Protein AF-A0A1G5AB22-F1 (afdb_monomer)

Nearest PDB structures (foldseek):
  1hp1-assembly1_A  TM=2.562E-01  e=2.549E+00  Escherichia coli
  6w3f-assembly2_B  TM=2.637E-01  e=5.420E+00  synthetic construct

Sequence (174 aa):
MGNVVEGPWTRGWRCPTCARPAPLLLPNGAWNRTRLQTKAYVLDDPWVLSEAEREGALGEVEVCLSCGESIPYLVGSLVVPYGQQGVVLGGEGKKDTQIIGGILPSARVNRSGIILFFGDAGDGPYLVSRQALAAFTTGRLTSPDRRGDIAEGMWRLYQDRLRWLNRFGGDQTN

Mean predicted aligned error: 7.97 Å

Solvent-accessible surface area (backbone atoms only — not comparable to full-atom values): 9759 Å² total; per-residue (Å²): 136,81,85,77,77,81,67,78,95,51,86,77,54,47,20,25,42,74,33,47,76,47,55,66,57,45,101,83,73,46,73,35,59,34,76,41,49,51,76,42,33,32,50,95,40,74,60,52,43,56,55,47,50,76,76,38,88,81,58,76,39,73,25,30,45,70,52,53,66,46,40,46,65,52,37,39,36,33,28,45,52,90,95,45,75,36,51,78,36,81,60,82,38,49,59,69,45,25,29,27,38,23,48,46,61,25,93,51,89,81,33,38,7,38,32,33,31,25,31,51,76,86,89,44,68,41,83,72,50,76,43,48,47,84,76,61,60,76,62,20,46,35,46,65,77,50,77,59,21,36,40,69,59,53,47,52,52,35,52,55,39,51,58,47,46,63,53,53,56,57,68,73,76,113

pLDDT: mean 82.53, std 15.39, range [34.38, 97.56]

Structure (mmCIF, N/CA/C/O backbone):
data_AF-A0A1G5AB22-F1
#
_entry.id   AF-A0A1G5AB22-F1
#
loop_
_atom_site.group_PDB
_atom_site.id
_atom_site.type_symbol
_atom_site.label_atom_id
_atom_site.label_alt_id
_atom_site.label_comp_id
_atom_site.label_asym_id
_atom_site.label_entity_id
_atom_site.label_seq_id
_atom_site.pdbx_PDB_ins_code
_atom_site.Cartn_x
_atom_site.Cartn_y
_atom_site.Cartn_z
_atom_site.occupancy
_atom_site.B_iso_or_equiv
_atom_site.auth_seq_id
_atom_site.auth_comp_id
_atom_site.auth_asym_id
_atom_site.auth_atom_id
_atom_site.pdbx_PDB_model_num
ATOM 1 N N . MET A 1 1 ? 44.332 0.824 -28.487 1.00 36.53 1 MET A N 1
ATOM 2 C CA . MET A 1 1 ? 42.884 1.070 -28.653 1.00 36.53 1 MET A CA 1
ATOM 3 C C . MET A 1 1 ? 42.154 -0.077 -27.981 1.00 36.53 1 MET A C 1
ATOM 5 O O . MET A 1 1 ? 42.282 -1.200 -28.443 1.00 36.53 1 MET A O 1
ATOM 9 N N . GLY A 1 2 ? 41.536 0.170 -26.825 1.00 41.97 2 GLY A N 1
ATOM 10 C CA . GLY A 1 2 ? 40.820 -0.867 -26.080 1.00 41.97 2 GLY A CA 1
ATOM 11 C C . GLY A 1 2 ? 39.464 -1.133 -26.721 1.00 41.97 2 GLY A C 1
ATOM 12 O O . GLY A 1 2 ? 38.728 -0.186 -26.988 1.00 41.97 2 GLY A O 1
ATOM 13 N N . ASN A 1 3 ? 39.154 -2.404 -26.976 1.00 44.06 3 ASN A N 1
ATOM 14 C CA . ASN A 1 3 ? 37.833 -2.833 -27.419 1.00 44.06 3 ASN A CA 1
ATOM 15 C C . ASN A 1 3 ? 36.817 -2.493 -26.324 1.00 44.06 3 ASN A C 1
ATOM 17 O O . ASN A 1 3 ? 36.739 -3.177 -25.305 1.00 44.06 3 ASN A O 1
ATOM 21 N N . VAL A 1 4 ? 36.058 -1.417 -26.521 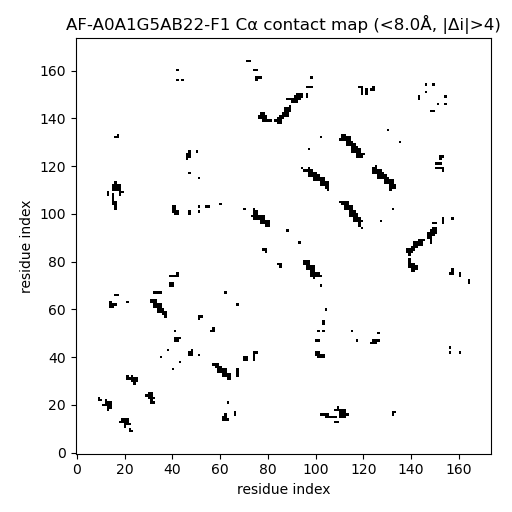1.00 53.09 4 VAL A N 1
ATOM 22 C CA . VAL A 1 4 ? 34.858 -1.158 -25.731 1.00 53.09 4 VAL A CA 1
ATOM 23 C C . VAL A 1 4 ? 33.833 -2.190 -26.179 1.00 53.09 4 VAL A C 1
ATOM 25 O O . VAL A 1 4 ? 33.311 -2.115 -27.287 1.00 53.09 4 VAL A O 1
ATOM 28 N N . VAL A 1 5 ? 33.580 -3.189 -25.338 1.00 52.84 5 VAL A N 1
ATOM 29 C CA . VAL A 1 5 ? 32.419 -4.061 -25.509 1.00 52.84 5 VAL A CA 1
ATOM 30 C C . VAL A 1 5 ? 31.206 -3.204 -25.165 1.00 52.84 5 VAL A C 1
ATOM 32 O O . VAL A 1 5 ? 31.015 -2.847 -24.001 1.00 52.84 5 VAL A O 1
ATOM 35 N N . GLU A 1 6 ? 30.423 -2.808 -26.168 1.00 44.50 6 GLU A N 1
ATOM 36 C CA . GLU A 1 6 ? 29.136 -2.160 -25.922 1.00 44.50 6 GLU A CA 1
ATOM 37 C C . GLU A 1 6 ? 28.263 -3.121 -25.109 1.00 44.50 6 GLU A C 1
ATOM 39 O O . GLU A 1 6 ? 27.836 -4.173 -25.587 1.00 44.50 6 GLU A O 1
ATOM 44 N N . GLY A 1 7 ? 28.049 -2.781 -23.835 1.00 49.56 7 GLY A N 1
ATOM 45 C CA . GLY A 1 7 ? 27.126 -3.506 -22.972 1.00 49.56 7 GLY A CA 1
ATOM 46 C C . GLY A 1 7 ? 25.698 -3.444 -23.529 1.00 49.56 7 GLY A C 1
ATOM 47 O O . GLY A 1 7 ? 25.378 -2.539 -24.304 1.00 49.56 7 GLY A O 1
ATOM 48 N N . PRO A 1 8 ? 24.815 -4.380 -23.135 1.00 48.88 8 PRO A N 1
ATOM 49 C CA . PRO A 1 8 ? 23.450 -4.440 -23.644 1.00 48.88 8 PRO A CA 1
ATOM 50 C C . PRO A 1 8 ? 22.761 -3.077 -23.516 1.00 48.88 8 PRO A C 1
ATOM 52 O O . PRO A 1 8 ? 22.932 -2.376 -22.512 1.00 48.88 8 PRO A O 1
ATOM 55 N N . TRP A 1 9 ? 21.986 -2.707 -24.540 1.00 47.03 9 TRP A N 1
ATOM 56 C CA . TRP A 1 9 ? 21.239 -1.452 -24.647 1.00 47.03 9 TRP A CA 1
ATOM 57 C C . TRP A 1 9 ? 20.185 -1.371 -23.527 1.00 47.03 9 TRP A C 1
ATOM 59 O O . TRP A 1 9 ? 19.012 -1.680 -23.694 1.00 47.03 9 TRP A O 1
ATOM 69 N N . THR A 1 10 ? 20.636 -0.994 -22.333 1.00 52.78 10 THR A N 1
ATOM 70 C CA . THR A 1 10 ? 19.913 -1.032 -21.048 1.00 52.78 10 THR A CA 1
ATOM 71 C C . THR A 1 10 ? 19.300 0.319 -20.671 1.00 52.78 10 THR A C 1
ATOM 73 O O . THR A 1 10 ? 18.711 0.477 -19.598 1.00 52.78 10 THR A O 1
ATOM 76 N N . ARG A 1 11 ? 19.416 1.316 -21.554 1.00 54.81 11 ARG A N 1
ATOM 77 C CA . ARG A 1 11 ? 18.936 2.685 -21.347 1.00 54.81 11 ARG A CA 1
ATOM 78 C C . ARG A 1 11 ? 17.423 2.762 -21.549 1.00 54.81 11 ARG A C 1
ATOM 80 O O . ARG A 1 11 ? 16.966 3.042 -22.648 1.00 54.81 11 ARG A O 1
ATOM 87 N N . GLY A 1 12 ? 16.636 2.574 -20.494 1.00 69.19 12 GLY A N 1
ATOM 88 C CA . GLY A 1 12 ? 15.263 3.096 -20.527 1.00 69.19 12 GLY A CA 1
ATOM 89 C C . GLY A 1 12 ? 14.265 2.494 -19.558 1.00 69.19 12 GLY A C 1
ATOM 90 O O . GLY A 1 12 ? 13.233 3.114 -19.312 1.00 69.19 12 GLY A O 1
ATOM 91 N N . TRP A 1 13 ? 14.542 1.328 -18.977 1.00 79.88 13 TRP A N 1
ATOM 92 C CA . TRP A 1 13 ? 13.572 0.740 -18.063 1.00 79.88 13 TRP A CA 1
ATOM 93 C C . TRP A 1 13 ? 13.576 1.448 -16.709 1.00 79.88 13 TRP A C 1
ATOM 95 O O . TRP A 1 13 ? 14.615 1.617 -16.063 1.00 79.88 13 TRP A O 1
ATOM 105 N N . ARG A 1 14 ? 12.381 1.830 -16.268 1.00 83.56 14 ARG A N 1
ATOM 106 C CA . ARG A 1 14 ? 12.120 2.399 -14.951 1.00 83.56 14 ARG A CA 1
ATOM 107 C C . ARG A 1 14 ? 11.170 1.481 -14.213 1.00 83.56 14 ARG A C 1
ATOM 109 O O . ARG A 1 14 ? 10.219 0.980 -14.803 1.00 83.56 14 ARG A O 1
ATOM 116 N N . CYS A 1 15 ? 11.424 1.298 -12.924 1.00 87.69 15 CYS A N 1
ATOM 117 C CA . CYS A 1 15 ? 10.538 0.521 -12.074 1.00 87.69 15 CYS A CA 1
ATOM 118 C C . CYS A 1 15 ? 9.132 1.147 -12.101 1.00 87.69 15 CYS A C 1
ATOM 120 O O . CYS A 1 15 ? 9.018 2.324 -11.749 1.00 87.69 15 CYS A O 1
ATOM 122 N N . PRO A 1 16 ? 8.072 0.401 -12.462 1.00 88.81 16 PRO A N 1
ATOM 123 C CA . PRO A 1 16 ? 6.711 0.942 -12.525 1.00 88.81 16 PRO A CA 1
ATOM 124 C C . PRO A 1 16 ? 6.189 1.370 -11.143 1.00 88.81 16 PRO A C 1
ATOM 126 O O . PRO A 1 16 ? 5.238 2.137 -11.026 1.00 88.81 16 PRO A O 1
ATOM 129 N N . THR A 1 17 ? 6.837 0.916 -10.068 1.00 90.88 17 THR A N 1
ATOM 130 C CA . THR A 1 17 ? 6.470 1.265 -8.695 1.00 90.88 17 THR A CA 1
ATOM 131 C C . THR A 1 17 ? 7.199 2.510 -8.189 1.00 90.88 17 THR A C 1
ATOM 133 O O . THR A 1 17 ? 6.551 3.446 -7.739 1.00 90.88 17 THR A O 1
ATOM 136 N N . CYS A 1 18 ? 8.532 2.591 -8.271 1.00 90.00 18 CYS A N 1
ATOM 137 C CA . CYS A 1 18 ? 9.274 3.754 -7.746 1.00 90.00 18 CYS A CA 1
ATOM 138 C C . CYS A 1 18 ? 9.756 4.754 -8.808 1.00 90.00 18 CYS A C 1
ATOM 140 O O . CYS A 1 18 ? 10.426 5.720 -8.456 1.00 90.00 18 CYS A O 1
ATOM 142 N N . ALA A 1 19 ? 9.480 4.521 -10.095 1.00 89.00 19 ALA A N 1
ATOM 143 C CA . ALA A 1 19 ? 9.950 5.307 -11.245 1.00 89.00 19 ALA A CA 1
ATOM 144 C C . ALA A 1 19 ? 11.482 5.447 -11.387 1.00 89.00 19 ALA A C 1
ATOM 146 O O . ALA A 1 19 ? 11.964 6.120 -12.308 1.00 89.00 19 ALA A O 1
ATOM 147 N N . ARG A 1 20 ? 12.272 4.805 -10.514 1.00 85.62 20 ARG A N 1
ATOM 148 C CA . ARG A 1 20 ? 13.737 4.824 -10.575 1.00 85.62 20 ARG A CA 1
ATOM 149 C C . ARG A 1 20 ? 14.233 3.970 -11.744 1.00 85.62 20 ARG A C 1
ATOM 151 O O . ARG A 1 20 ? 13.664 2.903 -11.994 1.00 85.62 20 ARG A O 1
ATOM 158 N N . PRO A 1 21 ? 15.279 4.415 -12.459 1.00 80.81 21 PRO A N 1
ATOM 159 C CA . PRO A 1 21 ? 15.933 3.579 -13.453 1.00 80.81 21 PRO A CA 1
ATOM 160 C C . PRO A 1 21 ? 16.573 2.381 -12.745 1.00 80.81 21 PRO A C 1
ATOM 162 O O . PRO A 1 21 ? 17.238 2.560 -11.726 1.00 80.81 21 PRO A O 1
ATOM 165 N N . ALA A 1 22 ? 16.377 1.173 -13.274 1.00 68.75 22 ALA A N 1
ATOM 166 C CA . ALA A 1 22 ? 17.125 0.002 -12.822 1.00 68.75 22 ALA A CA 1
ATOM 167 C C . ALA A 1 22 ? 17.832 -0.630 -14.030 1.00 68.75 22 ALA A C 1
ATOM 169 O O . ALA A 1 22 ? 17.146 -1.055 -14.969 1.00 68.75 22 ALA A O 1
ATOM 170 N N . PRO A 1 23 ? 19.176 -0.680 -14.048 1.00 64.12 23 PRO A N 1
ATOM 171 C CA . PRO A 1 23 ? 19.900 -1.396 -15.095 1.00 64.12 23 PRO A CA 1
ATOM 172 C C . PRO A 1 23 ? 19.563 -2.890 -15.011 1.00 64.12 23 PRO A C 1
ATOM 174 O O . PRO A 1 23 ? 19.346 -3.391 -13.921 1.00 64.12 23 PRO A O 1
ATOM 177 N N . LEU A 1 24 ? 19.488 -3.621 -16.127 1.00 60.56 24 LEU A N 1
ATOM 178 C CA . LEU A 1 24 ? 19.072 -5.041 -16.122 1.00 60.56 24 LEU A CA 1
ATOM 179 C C . LEU A 1 24 ? 20.080 -5.990 -15.460 1.00 60.56 24 LEU A C 1
ATOM 181 O O . LEU A 1 24 ? 19.677 -7.023 -14.938 1.00 60.56 24 LEU A O 1
ATOM 185 N N . LEU A 1 25 ? 21.359 -5.624 -15.459 1.00 58.00 25 LEU A N 1
ATOM 186 C CA . LEU A 1 25 ? 22.458 -6.437 -14.949 1.00 58.00 25 LEU A CA 1
ATOM 187 C C . LEU A 1 25 ? 23.313 -5.576 -14.026 1.00 58.00 25 LEU A C 1
ATOM 189 O O . LEU A 1 25 ? 23.697 -4.461 -14.389 1.00 58.00 25 LEU A O 1
ATOM 193 N N . LEU A 1 26 ? 23.606 -6.082 -12.832 1.00 59.03 26 LEU A N 1
ATOM 194 C CA . LEU A 1 26 ? 24.748 -5.590 -12.071 1.00 59.03 26 LEU A CA 1
ATOM 195 C C . LEU A 1 26 ? 26.044 -6.025 -12.780 1.00 59.03 26 LEU A C 1
ATOM 197 O O . LEU A 1 26 ? 26.040 -7.034 -13.489 1.00 59.03 26 LEU A O 1
ATOM 201 N N . PRO A 1 27 ? 27.174 -5.321 -12.577 1.00 56.12 27 PRO A N 1
ATOM 202 C CA . PRO A 1 27 ? 28.470 -5.726 -13.132 1.00 56.12 27 PRO A CA 1
ATOM 203 C C . PRO A 1 27 ? 28.891 -7.167 -12.787 1.00 56.12 27 PRO A C 1
ATOM 205 O O . PRO A 1 27 ? 29.760 -7.721 -13.448 1.00 56.12 27 PRO A O 1
ATOM 208 N N . ASN A 1 28 ? 28.274 -7.779 -11.770 1.00 56.09 28 ASN A N 1
ATOM 209 C CA . ASN A 1 28 ? 28.504 -9.157 -11.334 1.00 56.09 28 ASN A CA 1
ATOM 210 C C . ASN A 1 28 ? 27.530 -10.192 -11.944 1.00 56.09 28 ASN A C 1
ATOM 212 O O . ASN A 1 28 ? 27.537 -11.342 -11.518 1.00 56.09 28 ASN A O 1
ATOM 216 N N . GLY A 1 29 ? 26.663 -9.805 -12.885 1.00 50.94 29 GLY A N 1
ATOM 217 C CA . GLY A 1 29 ? 25.695 -10.714 -13.510 1.00 50.94 29 GLY A CA 1
ATOM 218 C C . GLY A 1 29 ? 24.432 -11.002 -12.685 1.00 50.94 29 GLY A C 1
ATOM 219 O O . GLY A 1 29 ? 23.612 -11.811 -13.114 1.00 50.94 29 GLY A O 1
ATOM 220 N N . ALA A 1 30 ? 24.234 -10.343 -11.537 1.00 61.81 30 ALA A N 1
ATOM 221 C CA . ALA A 1 30 ? 23.001 -10.459 -10.758 1.00 61.81 30 ALA A CA 1
ATOM 222 C C . ALA A 1 30 ? 21.843 -9.630 -11.360 1.00 61.81 30 ALA A C 1
ATOM 224 O O . ALA A 1 30 ? 22.049 -8.560 -11.947 1.00 61.81 30 ALA A O 1
ATOM 225 N N . TRP A 1 31 ? 20.617 -10.140 -11.200 1.00 68.94 31 TRP A N 1
ATOM 226 C CA . TRP A 1 31 ? 19.376 -9.559 -11.724 1.00 68.94 31 TRP A CA 1
ATOM 227 C C . TRP A 1 31 ? 18.903 -8.396 -10.846 1.00 68.94 31 TRP A C 1
ATOM 229 O O . TRP A 1 31 ? 18.795 -8.545 -9.638 1.00 68.94 31 TRP A O 1
ATOM 239 N N . ASN A 1 32 ? 18.546 -7.255 -11.443 1.00 76.38 32 ASN A N 1
ATOM 240 C CA . ASN A 1 32 ? 18.043 -6.075 -10.709 1.00 76.38 32 ASN A CA 1
ATOM 241 C C . ASN A 1 32 ? 16.515 -5.958 -10.667 1.00 76.38 32 ASN A C 1
ATOM 243 O O . ASN A 1 32 ? 15.972 -4.942 -10.209 1.00 76.38 32 ASN A O 1
ATOM 247 N N . ARG A 1 33 ? 15.816 -6.966 -11.187 1.00 83.88 33 ARG A N 1
ATOM 248 C CA . ARG A 1 33 ? 14.361 -7.017 -11.227 1.00 83.88 33 ARG A CA 1
ATOM 249 C C . ARG A 1 33 ? 13.872 -8.281 -10.566 1.00 83.88 33 ARG A C 1
ATOM 251 O O . ARG A 1 33 ? 14.514 -9.320 -10.646 1.00 83.88 33 ARG A O 1
ATOM 258 N N . THR A 1 34 ? 12.709 -8.174 -9.959 1.00 87.62 34 THR A N 1
ATOM 259 C CA . THR A 1 34 ? 11.989 -9.306 -9.410 1.00 87.62 34 THR A CA 1
ATOM 260 C C . THR A 1 34 ? 10.526 -9.186 -9.774 1.00 87.62 34 THR A C 1
ATOM 262 O O . THR A 1 34 ? 10.006 -8.088 -10.003 1.00 87.62 34 THR A O 1
ATOM 265 N N . ARG A 1 35 ? 9.874 -10.336 -9.876 1.00 89.94 35 ARG A N 1
ATOM 266 C CA . ARG A 1 35 ? 8.468 -10.413 -10.213 1.00 89.94 35 ARG A CA 1
ATOM 267 C C . ARG A 1 35 ? 7.642 -10.359 -8.937 1.00 89.94 35 ARG A C 1
ATOM 269 O O . ARG A 1 35 ? 7.744 -11.239 -8.088 1.00 89.94 35 ARG A O 1
ATOM 276 N N . LEU A 1 36 ? 6.805 -9.336 -8.822 1.00 90.75 36 LEU A N 1
ATOM 277 C CA . LEU A 1 36 ? 5.818 -9.228 -7.759 1.00 90.75 36 LEU A CA 1
ATOM 278 C C . LEU A 1 36 ? 4.488 -9.828 -8.217 1.00 90.75 36 LEU A C 1
ATOM 280 O O . LEU A 1 36 ? 3.911 -9.424 -9.226 1.00 90.75 36 LEU A O 1
ATOM 284 N N . GLN A 1 37 ? 4.004 -10.775 -7.421 1.00 93.69 37 GLN A N 1
ATOM 285 C CA . GLN A 1 37 ? 2.660 -11.341 -7.510 1.00 93.69 37 GLN A CA 1
ATOM 286 C C . GLN A 1 37 ? 1.620 -10.337 -7.000 1.00 93.69 37 GLN A C 1
ATOM 288 O O . GLN A 1 37 ? 1.923 -9.559 -6.097 1.00 93.69 37 GLN A O 1
ATOM 293 N N . THR A 1 38 ? 0.377 -10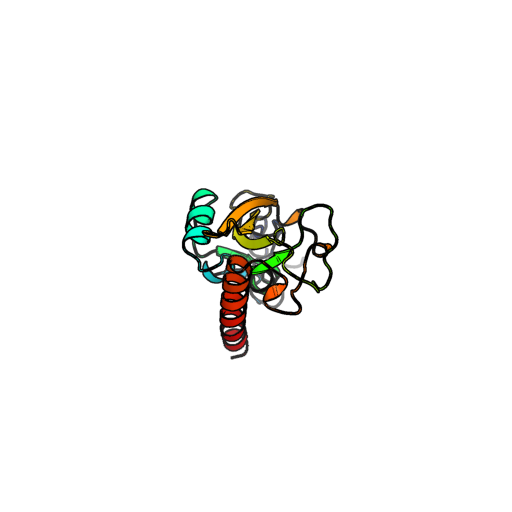.400 -7.482 1.00 94.38 38 THR A N 1
ATOM 294 C CA . THR A 1 38 ? -0.700 -9.476 -7.060 1.00 94.38 38 THR A CA 1
ATOM 295 C C . THR A 1 38 ? -0.897 -9.430 -5.548 1.00 94.38 38 THR A C 1
ATOM 297 O O . THR A 1 38 ? -0.870 -8.353 -4.958 1.00 94.38 38 THR A O 1
ATOM 300 N N . LYS A 1 39 ? -0.924 -10.597 -4.893 1.00 94.81 39 LYS A N 1
ATOM 301 C CA . LYS A 1 39 ? -0.992 -10.732 -3.425 1.00 94.81 39 LYS A CA 1
ATOM 302 C C . LYS A 1 39 ? 0.143 -10.033 -2.662 1.00 94.81 39 LYS A C 1
ATOM 304 O O . LYS A 1 39 ? 0.053 -9.830 -1.456 1.00 94.81 39 LYS A O 1
ATOM 309 N N . ALA A 1 40 ? 1.252 -9.717 -3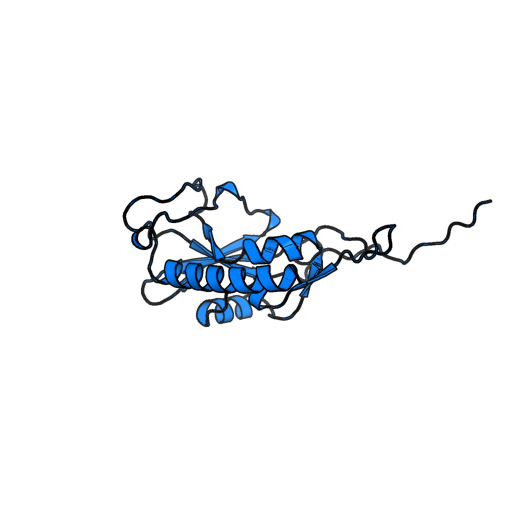.330 1.00 94.88 40 ALA A N 1
ATOM 310 C CA . ALA A 1 40 ? 2.383 -9.037 -2.718 1.00 94.88 40 ALA A CA 1
ATOM 311 C C . ALA A 1 40 ? 2.207 -7.512 -2.714 1.00 94.88 40 ALA A C 1
ATOM 313 O O . ALA A 1 40 ? 2.734 -6.867 -1.813 1.00 94.88 40 ALA A O 1
ATOM 314 N N . TYR A 1 41 ? 1.444 -6.943 -3.654 1.00 95.25 41 TYR A N 1
ATOM 315 C CA . TYR A 1 41 ? 1.243 -5.495 -3.765 1.00 95.25 41 TYR A CA 1
ATOM 316 C C . TYR A 1 41 ? -0.221 -5.033 -3.599 1.00 95.25 41 TYR A C 1
ATOM 318 O O . TYR A 1 41 ? -0.471 -3.831 -3.644 1.00 95.25 41 TYR A O 1
ATOM 326 N N . VAL A 1 42 ? -1.172 -5.940 -3.347 1.00 97.19 42 VAL A N 1
ATOM 327 C CA . VAL A 1 42 ? -2.574 -5.654 -2.971 1.00 97.19 42 VAL A CA 1
ATOM 328 C C . VAL A 1 42 ? -3.019 -6.634 -1.878 1.00 97.19 42 VAL A C 1
ATOM 330 O O . VAL A 1 42 ? -2.578 -7.786 -1.871 1.00 97.19 42 VAL A O 1
ATOM 333 N N . LEU A 1 43 ? -3.854 -6.183 -0.936 1.00 97.06 43 LEU A N 1
ATOM 334 C CA . LEU A 1 43 ? -4.467 -7.045 0.077 1.00 97.06 43 LEU A CA 1
ATOM 335 C C . LEU A 1 43 ? -5.488 -7.998 -0.549 1.00 97.06 43 LEU A C 1
ATOM 337 O O . LEU A 1 43 ? -6.249 -7.622 -1.436 1.00 97.06 43 LEU A O 1
ATOM 341 N N . ASP A 1 44 ? -5.515 -9.223 -0.033 1.00 94.56 44 ASP A N 1
ATOM 342 C CA . ASP A 1 44 ? -6.430 -10.285 -0.452 1.00 94.56 44 ASP A CA 1
ATOM 343 C C . ASP A 1 44 ? -7.790 -10.131 0.249 1.00 94.56 44 ASP A C 1
ATOM 345 O O . ASP A 1 44 ? -8.149 -10.889 1.148 1.00 94.56 44 ASP A O 1
ATOM 349 N N . ASP A 1 45 ? -8.507 -9.063 -0.101 1.00 95.19 45 ASP A N 1
ATOM 350 C CA . ASP A 1 45 ? -9.872 -8.794 0.347 1.00 95.19 45 ASP A CA 1
ATOM 351 C C . ASP A 1 45 ? -10.744 -8.412 -0.860 1.00 95.19 45 ASP A C 1
ATOM 353 O O . ASP A 1 45 ? -10.309 -7.586 -1.667 1.00 95.19 45 ASP A O 1
ATOM 357 N N . PRO A 1 46 ? -11.965 -8.965 -1.007 1.00 94.06 46 PRO A N 1
ATOM 358 C CA . PRO A 1 46 ? -12.789 -8.745 -2.197 1.00 94.06 46 PRO A CA 1
ATOM 359 C C . PRO A 1 46 ? -13.083 -7.272 -2.502 1.00 94.06 46 PRO A C 1
ATOM 361 O O . PRO A 1 46 ? -13.082 -6.873 -3.667 1.00 94.06 46 PRO A O 1
ATOM 364 N N . TRP A 1 47 ? -13.309 -6.451 -1.473 1.00 93.56 47 TRP A N 1
ATOM 365 C CA . TRP A 1 47 ? -13.587 -5.027 -1.652 1.00 93.56 47 TRP A CA 1
ATOM 366 C C . TRP A 1 47 ? -12.332 -4.277 -2.077 1.00 93.56 47 TRP A C 1
ATOM 368 O O . TRP A 1 47 ? -12.372 -3.481 -3.016 1.00 93.56 47 TRP A O 1
ATOM 378 N N . VAL A 1 48 ? -11.203 -4.573 -1.427 1.00 95.94 48 VAL A N 1
ATOM 379 C CA . VAL A 1 48 ? -9.914 -3.971 -1.779 1.00 95.94 48 VAL A CA 1
ATOM 380 C C . VAL A 1 48 ? -9.530 -4.329 -3.210 1.00 95.94 48 VAL A C 1
ATOM 382 O O . VAL A 1 48 ? -9.170 -3.430 -3.964 1.00 95.94 48 VAL A O 1
ATOM 385 N N . LEU A 1 49 ? -9.654 -5.600 -3.603 1.00 95.75 49 LEU A N 1
ATOM 386 C CA . LEU A 1 49 ? -9.367 -6.076 -4.957 1.00 95.75 49 LEU A CA 1
ATOM 387 C C . LEU A 1 49 ? -10.254 -5.389 -5.999 1.00 95.75 49 LEU A C 1
ATOM 389 O O . LEU A 1 49 ? -9.725 -4.848 -6.965 1.00 95.75 49 LEU A O 1
ATOM 393 N N . SER A 1 50 ? -11.570 -5.328 -5.767 1.00 94.56 50 SER A N 1
ATOM 394 C CA . SER A 1 50 ? -12.513 -4.646 -6.664 1.00 94.56 50 SER A CA 1
ATOM 395 C C . SER A 1 50 ? -12.151 -3.172 -6.870 1.00 94.56 50 SER A C 1
ATOM 397 O O . SER A 1 50 ? -12.165 -2.678 -7.996 1.00 94.56 50 SER A O 1
ATOM 399 N N . GLU A 1 51 ? -11.826 -2.438 -5.802 1.00 95.06 51 GLU A N 1
ATOM 400 C CA . GLU A 1 51 ? -11.384 -1.045 -5.942 1.00 95.06 51 GLU A CA 1
ATOM 401 C C . GLU A 1 51 ? -10.032 -0.952 -6.661 1.00 95.06 51 GLU A C 1
ATOM 403 O O . GLU A 1 51 ? -9.849 -0.089 -7.516 1.00 95.06 51 GLU A O 1
ATOM 408 N N . ALA A 1 52 ? -9.094 -1.860 -6.383 1.00 94.12 52 ALA A N 1
ATOM 409 C CA . ALA A 1 52 ? -7.794 -1.873 -7.047 1.00 94.12 52 ALA A CA 1
ATOM 410 C C . ALA A 1 52 ? -7.912 -2.117 -8.564 1.00 94.12 52 ALA A C 1
ATOM 412 O O . ALA A 1 52 ? -7.234 -1.443 -9.337 1.00 94.12 52 ALA A O 1
ATOM 413 N N . GLU A 1 53 ? -8.801 -3.016 -8.994 1.00 94.00 53 GLU A N 1
ATOM 414 C CA . GLU A 1 53 ? -9.077 -3.294 -10.411 1.00 94.00 53 GLU A CA 1
ATOM 415 C C . GLU A 1 53 ? -9.655 -2.084 -11.153 1.00 94.00 53 GLU A C 1
ATOM 417 O O . GLU A 1 53 ? -9.326 -1.854 -12.318 1.00 94.00 53 GLU A O 1
ATOM 422 N N . ARG A 1 54 ? -10.485 -1.271 -10.483 1.00 92.06 54 ARG A N 1
ATOM 423 C CA . ARG A 1 54 ? -11.015 -0.025 -11.065 1.00 92.06 54 ARG A CA 1
ATOM 424 C C . ARG A 1 54 ? -9.926 1.019 -11.291 1.00 92.06 54 ARG A C 1
ATOM 426 O O . ARG A 1 54 ? -10.025 1.819 -12.219 1.00 92.06 54 ARG A O 1
ATOM 433 N N . GLU A 1 55 ? -8.894 1.016 -10.453 1.00 88.88 55 GLU A N 1
ATOM 434 C CA . GLU A 1 55 ? -7.776 1.958 -10.530 1.00 88.88 55 GLU A CA 1
ATOM 435 C C . GLU A 1 55 ? -6.696 1.529 -11.531 1.00 88.88 55 GLU A C 1
ATOM 437 O O . GLU A 1 55 ? -5.988 2.373 -12.091 1.00 88.88 55 GLU A O 1
ATOM 442 N N . GLY A 1 56 ? -6.554 0.228 -11.784 1.00 84.25 56 GLY A N 1
ATOM 443 C CA . GLY A 1 56 ? -5.603 -0.288 -12.756 1.00 84.25 56 GLY A CA 1
ATOM 444 C C . GLY A 1 56 ? -5.656 -1.802 -12.918 1.00 84.25 56 GLY A C 1
ATOM 445 O O . GLY A 1 56 ? -6.152 -2.530 -12.066 1.00 84.25 56 GLY A O 1
ATOM 446 N N . ALA A 1 57 ? -5.090 -2.285 -14.025 1.00 83.81 57 ALA A N 1
ATOM 447 C CA . ALA A 1 57 ? -5.004 -3.715 -14.287 1.00 83.81 57 ALA A CA 1
ATOM 448 C C . ALA A 1 57 ? -4.174 -4.425 -13.205 1.00 83.81 57 ALA A C 1
ATOM 450 O O . ALA A 1 57 ? -3.031 -4.043 -12.931 1.00 83.81 57 ALA A O 1
ATOM 451 N N . LEU A 1 58 ? -4.744 -5.481 -12.627 1.00 88.81 58 LEU A N 1
ATOM 452 C CA . LEU A 1 58 ? -4.043 -6.365 -11.707 1.00 88.81 58 LEU A CA 1
ATOM 453 C C . LEU A 1 58 ? -3.374 -7.499 -12.485 1.00 88.81 58 LEU A C 1
ATOM 455 O O . LEU A 1 58 ? -3.991 -8.149 -13.323 1.00 88.81 58 LEU A O 1
ATOM 459 N N . GLY A 1 59 ? -2.095 -7.731 -12.212 1.00 88.56 59 GLY A N 1
ATOM 460 C CA . GLY A 1 59 ? -1.323 -8.806 -12.813 1.00 88.56 59 GLY A CA 1
ATOM 461 C C . GLY A 1 59 ? 0.108 -8.811 -12.296 1.00 88.56 59 GLY A C 1
ATOM 462 O O . GLY A 1 59 ? 0.578 -7.837 -11.707 1.00 88.56 59 GLY A O 1
ATOM 463 N N . GLU A 1 60 ? 0.814 -9.917 -12.512 1.00 91.06 60 GLU A N 1
ATOM 464 C CA . GLU A 1 60 ? 2.230 -10.002 -12.165 1.00 91.06 60 GLU A CA 1
ATOM 465 C C . GLU A 1 60 ? 3.019 -8.861 -12.817 1.00 91.06 60 GLU A C 1
ATOM 467 O O . GLU A 1 60 ? 2.858 -8.560 -14.002 1.00 91.06 60 GLU A O 1
ATOM 472 N N . VAL A 1 61 ? 3.899 -8.233 -12.042 1.00 89.38 61 VAL A N 1
ATOM 473 C CA . VAL A 1 61 ? 4.668 -7.074 -12.497 1.00 89.38 61 VAL A CA 1
ATOM 474 C C . VAL A 1 61 ? 6.141 -7.237 -12.165 1.00 89.38 61 VAL A C 1
ATOM 476 O O . VAL A 1 61 ? 6.515 -7.636 -11.063 1.00 89.38 61 VAL A O 1
ATOM 479 N N . GLU A 1 62 ? 7.003 -6.904 -13.120 1.00 89.25 62 GLU A N 1
ATOM 480 C CA . GLU A 1 62 ? 8.431 -6.781 -12.850 1.00 89.25 62 GLU A CA 1
ATOM 481 C C . GLU A 1 62 ? 8.724 -5.433 -12.191 1.00 89.25 62 GLU A C 1
ATOM 483 O O . GLU A 1 62 ? 8.386 -4.370 -12.716 1.00 89.25 62 GLU A O 1
ATOM 488 N N . VAL A 1 63 ? 9.389 -5.467 -11.041 1.00 89.31 63 VAL A N 1
ATOM 489 C CA . VAL A 1 63 ? 9.809 -4.282 -10.285 1.00 89.31 63 VAL A CA 1
ATOM 490 C C . VAL A 1 63 ? 11.294 -4.356 -9.961 1.00 89.31 63 VAL A C 1
ATOM 492 O O . VAL A 1 63 ? 11.908 -5.410 -10.093 1.00 89.31 63 VAL A O 1
ATOM 495 N N . CYS A 1 64 ? 11.904 -3.245 -9.541 1.00 88.12 64 CYS A N 1
ATOM 496 C CA . CYS A 1 64 ? 13.286 -3.290 -9.061 1.00 88.12 64 CYS A CA 1
ATOM 497 C C . CYS A 1 64 ? 13.384 -4.080 -7.748 1.00 88.12 64 CYS A C 1
ATOM 499 O O . CYS A 1 64 ? 12.415 -4.106 -6.987 1.00 88.12 64 CYS A O 1
ATOM 501 N N . LEU A 1 65 ? 14.558 -4.649 -7.452 1.00 86.56 65 LEU A N 1
ATOM 502 C CA . LEU A 1 65 ? 14.805 -5.413 -6.216 1.00 86.56 65 LEU A CA 1
ATOM 503 C C . LEU A 1 65 ? 14.312 -4.691 -4.956 1.00 86.56 65 LEU A C 1
ATOM 505 O O . LEU A 1 65 ? 13.524 -5.246 -4.205 1.00 86.56 65 LEU A O 1
ATOM 509 N N . SER A 1 66 ? 14.660 -3.410 -4.795 1.00 87.94 66 SER A N 1
ATOM 510 C CA . SER A 1 66 ? 14.219 -2.607 -3.644 1.00 87.94 66 SER A CA 1
ATOM 511 C C . SER A 1 66 ? 12.691 -2.544 -3.508 1.00 87.94 66 SER A C 1
ATOM 513 O O . SER A 1 66 ? 12.169 -2.624 -2.400 1.00 87.94 66 SER A O 1
ATOM 515 N N . CYS A 1 67 ? 11.948 -2.426 -4.613 1.00 91.06 67 CYS A N 1
ATOM 516 C CA . CYS A 1 67 ? 10.487 -2.484 -4.557 1.00 91.06 67 CYS A CA 1
ATOM 517 C C . CYS A 1 67 ? 9.987 -3.903 -4.279 1.00 91.06 67 CYS A C 1
ATOM 519 O O . CYS A 1 67 ? 9.027 -4.058 -3.534 1.00 91.06 67 CYS A O 1
ATOM 521 N N . GLY A 1 68 ? 10.630 -4.923 -4.842 1.00 91.19 68 GLY A N 1
ATOM 522 C CA . GLY A 1 68 ? 10.296 -6.316 -4.568 1.00 91.19 68 GLY A CA 1
ATOM 523 C C . GLY A 1 68 ? 10.443 -6.701 -3.101 1.00 91.19 68 GLY A C 1
ATOM 524 O O . GLY A 1 68 ? 9.599 -7.418 -2.579 1.00 91.19 68 GLY A O 1
ATOM 525 N N . GLU A 1 69 ? 11.463 -6.170 -2.432 1.00 89.75 69 GLU A N 1
ATOM 526 C CA . GLU A 1 69 ? 11.704 -6.391 -1.007 1.00 89.75 69 GLU A CA 1
ATOM 527 C C . GLU A 1 69 ? 10.788 -5.540 -0.129 1.00 89.75 69 GLU A C 1
ATOM 529 O O . GLU A 1 69 ? 10.287 -6.031 0.869 1.00 89.75 69 GLU A O 1
ATOM 534 N N . SER A 1 70 ? 10.544 -4.270 -0.473 1.00 92.06 70 SER A N 1
ATOM 535 C CA . SER A 1 70 ? 9.858 -3.3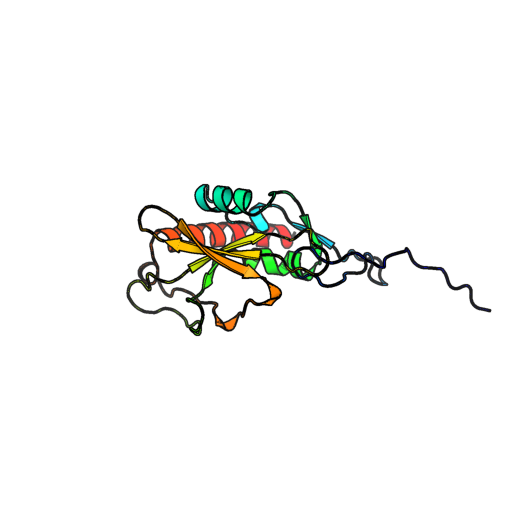34 0.438 1.00 92.06 70 SER A CA 1
ATOM 536 C C . SER A 1 70 ? 8.334 -3.307 0.295 1.00 92.06 70 SER A C 1
ATOM 538 O O . SER A 1 70 ? 7.625 -3.136 1.286 1.00 92.06 70 SER A O 1
ATOM 540 N N . ILE A 1 71 ? 7.799 -3.448 -0.923 1.00 94.69 71 ILE A N 1
ATOM 541 C CA . ILE A 1 71 ? 6.352 -3.328 -1.180 1.00 94.69 71 ILE A CA 1
ATOM 542 C C . ILE A 1 71 ? 5.523 -4.368 -0.416 1.00 94.69 71 ILE A C 1
ATOM 544 O O . ILE A 1 71 ? 4.503 -3.969 0.152 1.00 94.69 71 ILE A O 1
ATOM 548 N N . PRO A 1 72 ? 5.946 -5.645 -0.313 1.00 95.19 72 PRO A N 1
ATOM 549 C CA . PRO A 1 72 ? 5.219 -6.627 0.480 1.00 95.19 72 PRO A CA 1
ATOM 550 C C . PRO A 1 72 ? 5.000 -6.192 1.933 1.00 95.19 72 PRO A C 1
ATOM 552 O O . PRO A 1 72 ? 3.905 -6.367 2.459 1.00 95.19 72 PRO A O 1
ATOM 555 N N . TYR A 1 73 ? 5.985 -5.564 2.568 1.00 93.25 73 TYR A N 1
ATOM 556 C CA . TYR A 1 73 ? 5.863 -5.130 3.963 1.00 93.25 73 TYR A CA 1
ATOM 557 C C . TYR A 1 73 ? 5.117 -3.801 4.112 1.00 93.25 73 TYR A C 1
ATOM 559 O O . TYR A 1 73 ? 4.485 -3.561 5.139 1.00 93.25 73 TYR A O 1
ATOM 567 N N . LEU A 1 74 ? 5.151 -2.938 3.092 1.00 95.00 74 LEU A N 1
ATOM 568 C CA . LEU A 1 74 ? 4.411 -1.678 3.123 1.00 95.00 74 LEU A CA 1
ATOM 569 C C . LEU A 1 74 ? 2.898 -1.899 2.950 1.00 95.00 74 LEU A C 1
ATOM 571 O O . LEU A 1 74 ? 2.096 -1.222 3.591 1.00 95.00 74 LEU A O 1
ATOM 575 N N . VAL A 1 75 ? 2.493 -2.865 2.122 1.00 96.75 75 VAL A N 1
ATOM 576 C CA . VAL A 1 75 ? 1.081 -3.251 1.981 1.00 96.75 75 VAL A CA 1
ATOM 577 C C . VAL A 1 75 ? 0.566 -3.889 3.266 1.00 96.75 75 VAL A C 1
ATOM 579 O O . VAL A 1 75 ? 1.179 -4.802 3.813 1.00 96.75 75 VAL A O 1
ATOM 582 N N . GLY A 1 76 ? -0.585 -3.396 3.722 1.00 96.00 76 GLY A N 1
ATOM 583 C CA . GLY A 1 76 ? -1.210 -3.700 5.006 1.00 96.00 76 GLY A CA 1
ATOM 584 C C . GLY A 1 76 ? -0.635 -2.934 6.193 1.00 96.00 76 GLY A C 1
ATOM 585 O O . GLY A 1 76 ? -1.110 -3.126 7.307 1.00 96.00 76 GLY A O 1
ATOM 586 N N . SER A 1 77 ? 0.338 -2.043 5.984 1.00 96.00 77 SER A N 1
ATOM 587 C CA . SER A 1 77 ? 0.742 -1.112 7.036 1.00 96.00 77 SER A CA 1
ATOM 588 C C . SER A 1 77 ? -0.391 -0.144 7.364 1.00 96.00 77 SER A C 1
ATOM 590 O O . SER A 1 77 ? -1.104 0.332 6.473 1.00 96.00 77 SER A O 1
ATOM 592 N N . LEU A 1 78 ? -0.529 0.170 8.649 1.00 94.94 78 LEU A N 1
ATOM 593 C CA . LEU A 1 78 ? -1.508 1.129 9.139 1.00 94.94 78 LEU A CA 1
ATOM 594 C C . LEU A 1 78 ? -0.924 2.539 9.083 1.00 94.94 78 LEU A C 1
ATOM 596 O O . LEU A 1 78 ? 0.267 2.750 9.327 1.00 94.94 78 LEU A O 1
ATOM 600 N N . VAL A 1 79 ? -1.766 3.515 8.759 1.00 93.62 79 VAL A N 1
ATOM 601 C CA . VAL A 1 79 ? -1.384 4.925 8.681 1.00 93.62 79 VAL A CA 1
ATOM 602 C C . VAL A 1 79 ? -2.417 5.820 9.347 1.00 93.62 79 VAL A C 1
ATOM 604 O O . VAL A 1 79 ? -3.618 5.551 9.332 1.00 93.62 79 VAL A O 1
ATOM 607 N N . VAL A 1 80 ? -1.942 6.932 9.895 1.00 90.31 80 VAL A N 1
ATOM 608 C CA . VAL A 1 80 ? -2.813 8.031 10.320 1.00 90.31 80 VAL A CA 1
ATOM 609 C C . VAL A 1 80 ? -3.202 8.919 9.123 1.00 90.31 80 VAL A C 1
ATOM 611 O O . VAL A 1 80 ? -2.510 8.915 8.087 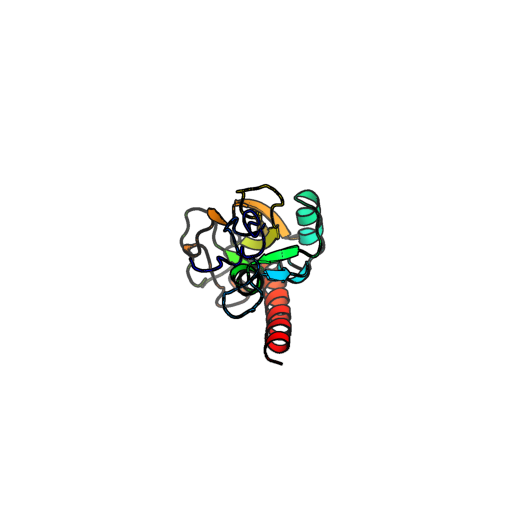1.00 90.31 80 VAL A O 1
ATOM 614 N N . PRO A 1 81 ? -4.293 9.702 9.231 1.00 84.69 81 PRO A N 1
ATOM 615 C CA . PRO A 1 81 ? -4.678 10.678 8.216 1.00 84.69 81 PRO A CA 1
ATOM 616 C C . PRO A 1 81 ? -3.551 11.648 7.842 1.00 84.69 81 PRO A C 1
ATOM 618 O O . PRO A 1 81 ? -2.572 11.836 8.569 1.00 84.69 81 PRO A O 1
ATOM 621 N N . TYR A 1 82 ? -3.681 12.275 6.675 1.00 80.88 82 TYR A N 1
ATOM 622 C CA . TYR A 1 82 ? -2.710 13.263 6.214 1.00 80.88 82 TYR A CA 1
ATOM 623 C C . TYR A 1 82 ? -2.567 14.420 7.220 1.00 80.88 82 TYR A C 1
ATOM 625 O O . TYR A 1 82 ? -3.551 14.867 7.804 1.00 80.88 82 TYR A O 1
ATOM 633 N N . GLY A 1 83 ? -1.337 14.899 7.422 1.00 80.81 83 GLY A N 1
ATOM 634 C CA . GLY A 1 83 ? -1.026 15.963 8.385 1.00 80.81 83 GLY A CA 1
ATOM 635 C C . GLY A 1 83 ? -0.833 15.495 9.833 1.00 80.81 83 GLY A C 1
ATOM 636 O O . GLY A 1 83 ? -0.455 16.307 10.671 1.00 80.81 83 GLY A O 1
ATOM 637 N N . GLN A 1 84 ? -1.036 14.208 10.134 1.00 82.62 84 GLN A N 1
ATOM 638 C CA . GLN A 1 84 ? -0.749 13.630 11.449 1.00 82.62 84 GLN A CA 1
ATOM 639 C C . GLN A 1 84 ? 0.571 12.849 11.439 1.00 82.62 84 GLN A C 1
ATOM 641 O O . GLN A 1 84 ? 0.943 12.244 10.430 1.00 82.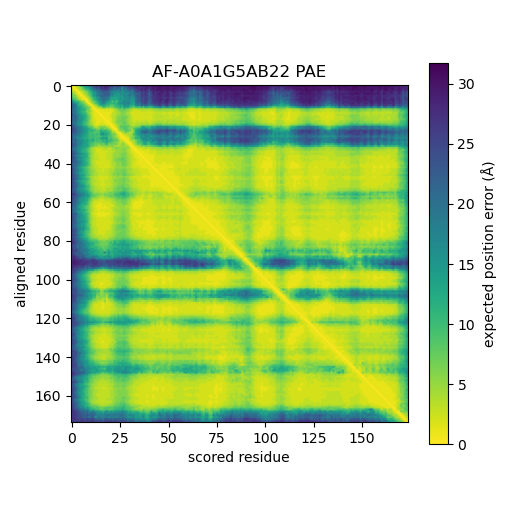62 84 GLN A O 1
ATOM 646 N N . GLN A 1 85 ? 1.265 12.840 12.579 1.00 82.56 85 GLN A N 1
ATOM 647 C CA . GLN A 1 85 ? 2.430 11.988 12.801 1.00 82.56 85 GLN A CA 1
ATOM 648 C C . GLN A 1 85 ? 1.984 10.662 13.418 1.00 82.56 85 GLN A C 1
ATOM 650 O O . GLN A 1 85 ? 1.230 10.631 14.392 1.00 82.56 85 GLN A O 1
ATOM 655 N N . GLY A 1 86 ? 2.443 9.568 12.823 1.00 76.88 86 GLY A N 1
ATOM 656 C CA . GLY A 1 86 ? 2.222 8.228 13.324 1.00 76.88 86 GLY A CA 1
ATOM 657 C C . GLY A 1 86 ? 2.935 8.026 14.657 1.00 76.88 86 GLY A C 1
ATOM 658 O O . GLY A 1 86 ? 4.108 8.357 14.822 1.00 76.88 86 GLY A O 1
ATOM 659 N N . VAL A 1 87 ? 2.190 7.494 15.614 1.00 80.12 87 VAL A N 1
ATOM 660 C CA . VAL A 1 87 ? 2.667 7.049 16.924 1.00 80.12 87 VAL A CA 1
ATOM 661 C C . VAL A 1 87 ? 2.099 5.661 17.171 1.00 80.12 87 VAL A C 1
ATOM 663 O O . VAL A 1 87 ? 1.173 5.248 16.470 1.00 80.12 87 VAL A O 1
ATOM 666 N N . VAL A 1 88 ? 2.627 4.942 18.151 1.00 76.94 88 VAL A N 1
ATOM 667 C CA . VAL A 1 88 ? 1.968 3.729 18.634 1.00 76.94 88 VAL A CA 1
ATOM 668 C C . VAL A 1 88 ? 0.606 4.130 19.217 1.00 76.94 88 VAL A C 1
ATOM 670 O O . VAL A 1 88 ? 0.518 5.088 19.991 1.00 76.94 88 VAL A O 1
ATOM 673 N N . LEU A 1 89 ? -0.468 3.490 18.759 1.00 75.56 89 LEU A N 1
ATOM 674 C CA . LEU A 1 89 ? -1.827 3.829 19.171 1.00 75.56 89 LEU A CA 1
ATOM 675 C C . LEU A 1 89 ? -2.135 3.132 20.492 1.00 75.56 89 LEU A C 1
ATOM 677 O O . LEU A 1 89 ? -2.175 1.909 20.528 1.00 75.56 89 LEU A O 1
ATOM 681 N N . GLY A 1 90 ? -2.416 3.920 21.531 1.00 58.09 90 GLY A N 1
ATOM 682 C CA . GLY A 1 90 ? -2.976 3.437 22.789 1.00 58.09 90 GLY A CA 1
ATOM 683 C C . GLY A 1 90 ? -4.315 4.115 23.087 1.00 58.09 90 GLY A C 1
ATOM 684 O O . GLY A 1 90 ? -4.414 5.341 23.025 1.00 58.09 90 GLY A O 1
ATOM 685 N N . GLY A 1 91 ? -5.343 3.327 23.418 1.00 57.72 91 GLY A N 1
ATOM 686 C CA . GLY A 1 91 ? -6.685 3.839 23.753 1.00 57.72 91 GLY A CA 1
ATOM 687 C C . GLY A 1 91 ? -7.745 3.386 22.749 1.00 57.72 91 GLY A C 1
ATOM 688 O O . GLY A 1 91 ? -7.405 2.935 21.666 1.00 57.72 91 GLY A O 1
ATOM 689 N N . GLU A 1 92 ? -9.031 3.472 23.099 1.00 54.66 92 GLU A N 1
ATOM 690 C CA . GLU A 1 92 ? -10.102 2.955 22.234 1.00 54.66 92 GLU A CA 1
ATOM 691 C C . GLU A 1 92 ? -10.165 3.665 20.868 1.00 54.66 92 GLU A C 1
ATOM 693 O O . GLU A 1 92 ? -10.390 4.870 20.777 1.00 54.66 92 GLU A O 1
ATOM 698 N N . GLY A 1 93 ? -9.999 2.863 19.815 1.00 55.72 93 GLY A N 1
ATOM 699 C CA . GLY A 1 93 ? -10.498 3.034 18.458 1.00 55.72 93 GLY A CA 1
ATOM 700 C C . GLY A 1 93 ? -10.272 4.396 17.824 1.00 55.72 93 GLY A C 1
ATOM 701 O O . GLY A 1 93 ? -11.242 5.133 17.631 1.00 55.72 93 GLY A O 1
ATOM 702 N N . LYS A 1 94 ? -9.048 4.703 17.369 1.00 65.62 94 LYS A N 1
ATOM 703 C CA . LYS A 1 94 ? -8.888 5.757 16.356 1.00 65.62 94 LYS A CA 1
ATOM 704 C C . LYS A 1 94 ? -9.579 5.298 15.069 1.00 65.62 94 LYS A C 1
ATOM 706 O O . LYS A 1 94 ? -8.985 4.636 14.223 1.00 65.62 94 LYS A O 1
ATOM 711 N N . LYS A 1 95 ? -10.858 5.658 14.936 1.00 67.38 95 LYS A N 1
ATOM 712 C CA . LYS A 1 95 ? -11.721 5.313 13.793 1.00 67.38 95 LYS A CA 1
ATOM 713 C C . LYS A 1 95 ? -11.145 5.773 12.454 1.00 67.38 95 LYS A C 1
ATOM 715 O O . LYS A 1 95 ? -11.412 5.153 11.434 1.00 67.38 95 LYS A O 1
ATOM 720 N N . ASP A 1 96 ? -10.309 6.807 12.478 1.00 82.31 96 ASP A N 1
ATOM 721 C CA . ASP A 1 96 ? -9.729 7.399 11.274 1.00 82.31 96 ASP A CA 1
ATOM 722 C C . ASP A 1 96 ? -8.423 6.720 10.828 1.00 82.31 96 ASP A C 1
ATOM 724 O O . ASP A 1 96 ? -7.785 7.180 9.876 1.00 82.31 96 ASP A O 1
ATOM 728 N N . THR A 1 97 ? -7.978 5.657 11.510 1.00 89.31 97 THR A N 1
ATOM 729 C CA . THR A 1 97 ? -6.824 4.874 11.060 1.00 89.31 97 THR A CA 1
ATOM 730 C C . THR A 1 97 ? -7.137 4.208 9.727 1.00 89.31 97 THR A C 1
ATOM 732 O O . THR A 1 97 ? -8.166 3.560 9.553 1.00 89.31 97 THR A O 1
ATOM 735 N N . GLN A 1 98 ? -6.211 4.359 8.787 1.00 94.00 98 GLN A N 1
ATOM 736 C CA . GLN A 1 98 ? -6.305 3.797 7.449 1.00 94.00 98 GLN A CA 1
ATOM 737 C C . GLN A 1 98 ? -5.307 2.651 7.301 1.00 94.00 98 GLN A C 1
ATOM 739 O O . GLN A 1 98 ? -4.299 2.593 8.005 1.00 94.00 98 GLN A O 1
ATOM 744 N N . ILE A 1 99 ? -5.542 1.776 6.335 1.00 95.88 99 ILE A N 1
ATOM 745 C CA . ILE A 1 99 ? -4.612 0.729 5.924 1.00 95.88 99 ILE A CA 1
ATOM 746 C C . ILE A 1 99 ? -4.172 0.949 4.479 1.00 95.88 99 ILE A C 1
ATOM 748 O O . ILE A 1 99 ? -4.955 1.373 3.626 1.00 95.88 99 ILE A O 1
ATOM 752 N N . ILE A 1 100 ? -2.910 0.646 4.184 1.00 97.56 100 ILE A N 1
ATOM 753 C CA . ILE A 1 100 ? -2.428 0.562 2.805 1.00 97.56 100 ILE A CA 1
ATOM 754 C C . ILE A 1 100 ? -3.003 -0.713 2.181 1.00 97.56 100 ILE A C 1
ATOM 756 O O . ILE A 1 100 ? -2.476 -1.805 2.387 1.00 97.56 100 ILE A O 1
ATOM 760 N N . GLY A 1 101 ? -4.094 -0.575 1.427 1.00 97.12 101 GLY A N 1
ATOM 761 C CA . GLY A 1 101 ? -4.778 -1.701 0.786 1.00 97.12 101 GLY A CA 1
ATOM 762 C C . GLY A 1 101 ? -4.066 -2.201 -0.466 1.00 97.12 101 GLY A C 1
ATOM 763 O O . GLY A 1 101 ? -4.134 -3.380 -0.796 1.00 97.12 1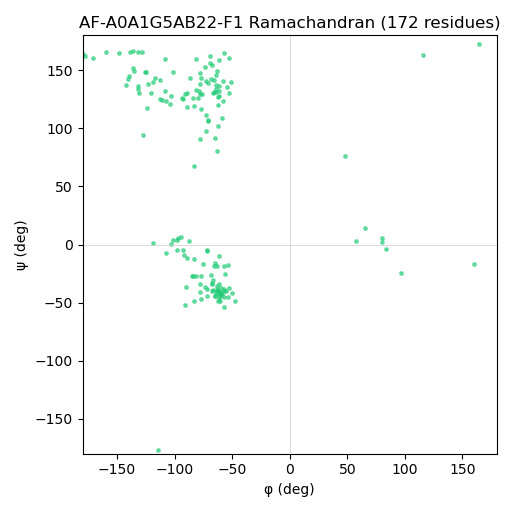01 GLY A O 1
ATOM 764 N N . GLY A 1 102 ? -3.321 -1.331 -1.143 1.00 96.94 102 GLY A N 1
ATOM 765 C CA . GLY A 1 102 ? -2.518 -1.729 -2.288 1.00 96.94 102 GLY A CA 1
ATOM 766 C C . GLY A 1 102 ? -1.589 -0.629 -2.770 1.00 96.94 102 GLY A C 1
ATOM 767 O O . GLY A 1 102 ? -1.774 0.549 -2.463 1.00 96.94 102 GLY A O 1
ATOM 768 N N . ILE A 1 103 ? -0.571 -1.031 -3.523 1.00 96.25 103 ILE A N 1
ATOM 769 C CA . ILE A 1 103 ? 0.370 -0.145 -4.199 1.00 96.25 103 ILE A CA 1
ATOM 770 C C . ILE A 1 103 ? 0.414 -0.561 -5.660 1.00 96.25 103 ILE A C 1
ATOM 772 O O . ILE A 1 103 ? 1.153 -1.466 -6.041 1.00 96.25 103 ILE A O 1
ATOM 776 N N . LEU A 1 104 ? -0.400 0.102 -6.473 1.00 94.56 104 LEU A N 1
ATOM 777 C CA . LEU A 1 104 ? -0.562 -0.209 -7.883 1.00 94.56 104 LEU A CA 1
ATOM 778 C C . LEU A 1 104 ? 0.632 0.319 -8.680 1.00 94.56 104 LEU A C 1
ATOM 780 O O . LEU A 1 104 ? 0.842 1.537 -8.718 1.00 94.56 104 LEU A O 1
ATOM 784 N N . PRO A 1 105 ? 1.428 -0.549 -9.324 1.00 90.44 105 PRO A N 1
ATOM 785 C CA . PRO A 1 105 ? 2.491 -0.105 -10.213 1.00 90.44 105 PRO A CA 1
ATOM 786 C C . PRO A 1 105 ? 1.907 0.697 -11.382 1.00 90.44 105 PRO A C 1
ATOM 788 O O . PRO A 1 105 ? 0.911 0.306 -11.987 1.00 90.44 105 PRO A O 1
ATOM 791 N N . SER A 1 106 ? 2.530 1.821 -11.730 1.00 82.81 106 SER A N 1
ATOM 792 C CA . SER A 1 106 ? 2.122 2.618 -12.882 1.00 82.81 106 SER A CA 1
ATOM 793 C C . SER A 1 106 ? 2.923 2.212 -14.115 1.00 82.81 106 SER A C 1
ATOM 795 O O . SER A 1 106 ? 4.149 2.288 -14.122 1.00 82.81 106 SER A O 1
ATOM 797 N N . ALA A 1 107 ? 2.237 1.867 -15.205 1.00 64.69 107 ALA A N 1
ATOM 798 C CA . ALA A 1 1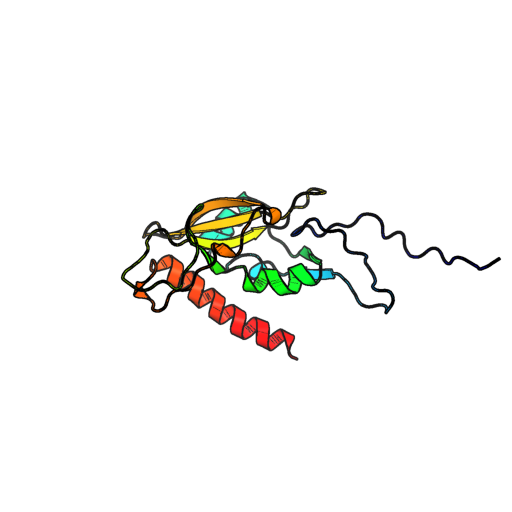07 ? 2.879 1.655 -16.505 1.00 64.69 107 ALA A CA 1
ATOM 799 C C . ALA A 1 107 ? 3.365 2.969 -17.162 1.00 64.69 107 ALA A C 1
ATOM 801 O O . ALA A 1 107 ? 3.975 2.946 -18.231 1.00 64.69 107 ALA A O 1
ATOM 802 N N . ARG A 1 108 ? 3.078 4.136 -16.562 1.00 68.94 108 ARG A N 1
ATOM 803 C CA . ARG A 1 108 ? 3.418 5.441 -17.144 1.00 68.94 108 ARG A CA 1
ATOM 804 C C . ARG A 1 108 ? 4.860 5.828 -16.817 1.00 68.94 108 ARG A C 1
ATOM 806 O O . ARG A 1 108 ? 5.254 5.915 -15.656 1.00 68.94 108 ARG A O 1
ATOM 813 N N . VAL A 1 109 ? 5.625 6.140 -17.861 1.00 62.12 109 VAL A N 1
ATOM 814 C CA . VAL A 1 109 ? 7.019 6.598 -17.763 1.00 62.12 109 VAL A CA 1
ATOM 815 C C . VAL A 1 109 ? 7.120 7.794 -16.804 1.00 62.12 109 VAL A C 1
ATOM 817 O O . VAL A 1 109 ? 6.366 8.759 -16.922 1.00 62.12 109 VAL A O 1
ATOM 820 N N . ASN A 1 110 ? 8.061 7.729 -15.856 1.00 65.31 110 ASN A N 1
ATOM 821 C CA . ASN A 1 110 ? 8.328 8.745 -14.823 1.00 65.31 110 ASN A CA 1
ATOM 822 C C . ASN A 1 110 ? 7.217 8.975 -13.782 1.00 65.31 110 ASN A C 1
ATOM 824 O O . ASN A 1 110 ? 7.285 9.958 -13.046 1.00 65.31 110 ASN A O 1
ATOM 828 N N . ARG A 1 111 ? 6.218 8.093 -13.671 1.00 80.75 111 ARG A N 1
ATOM 829 C CA . ARG A 1 111 ? 5.254 8.139 -12.564 1.00 80.75 111 ARG A CA 1
ATOM 830 C C . ARG A 1 111 ? 5.495 6.982 -11.610 1.00 80.75 111 ARG A C 1
ATOM 832 O O . ARG A 1 111 ? 5.665 5.848 -12.043 1.00 80.75 111 ARG A O 1
ATOM 839 N N . SER A 1 112 ? 5.539 7.276 -10.312 1.00 88.75 112 SER A N 1
ATOM 840 C CA . SER A 1 112 ? 5.535 6.221 -9.303 1.00 88.75 112 SER A CA 1
ATOM 841 C C . SER A 1 112 ? 4.173 5.530 -9.281 1.00 88.75 112 SER A C 1
ATOM 843 O O . SER A 1 112 ? 3.170 6.100 -9.717 1.00 88.75 112 SER A O 1
ATOM 845 N N . GLY A 1 113 ? 4.134 4.338 -8.699 1.00 92.12 113 GLY A N 1
ATOM 846 C CA . GLY A 1 113 ? 2.904 3.646 -8.370 1.00 92.12 113 GLY A CA 1
ATOM 847 C C . GLY A 1 113 ? 2.001 4.474 -7.459 1.00 92.12 113 GLY A C 1
ATOM 848 O O . GLY A 1 113 ? 2.420 5.479 -6.872 1.00 92.12 113 GLY A O 1
ATOM 849 N N . ILE A 1 114 ? 0.749 4.048 -7.371 1.00 94.38 114 ILE A N 1
ATOM 850 C CA . ILE A 1 114 ? -0.305 4.701 -6.600 1.00 94.38 114 ILE A CA 1
ATOM 851 C C . ILE A 1 114 ? -0.591 3.844 -5.373 1.00 94.38 114 ILE A C 1
ATOM 853 O O . ILE A 1 114 ? -0.919 2.670 -5.495 1.00 94.38 114 ILE A O 1
ATOM 857 N N . ILE A 1 115 ? -0.468 4.437 -4.193 1.00 95.81 115 ILE A N 1
ATOM 858 C CA . ILE A 1 115 ? -0.924 3.854 -2.938 1.00 95.81 115 ILE A CA 1
ATOM 859 C C . ILE A 1 115 ? -2.426 4.095 -2.808 1.00 95.81 115 ILE A C 1
ATOM 861 O O . ILE A 1 115 ? -2.891 5.224 -2.987 1.00 95.81 115 ILE A O 1
ATOM 865 N N . LEU A 1 116 ? -3.152 3.040 -2.455 1.00 96.94 116 LEU A N 1
ATOM 866 C CA . LEU A 1 116 ? -4.567 3.060 -2.113 1.00 96.94 116 LEU A CA 1
ATOM 867 C C . LEU A 1 116 ? -4.723 2.942 -0.595 1.00 96.94 116 LEU A C 1
ATOM 869 O O . LEU A 1 116 ? -4.274 1.959 0.002 1.00 96.94 116 LEU A O 1
ATOM 873 N N . PHE A 1 117 ? -5.357 3.937 0.024 1.00 96.62 117 PHE A N 1
ATOM 874 C CA . PHE A 1 117 ? -5.637 3.945 1.459 1.00 96.62 117 PHE A CA 1
ATOM 875 C C . PHE A 1 117 ? -7.092 3.600 1.714 1.00 96.62 117 PHE A C 1
ATOM 877 O O . PHE A 1 117 ? -7.978 4.260 1.173 1.00 96.62 117 PHE A O 1
ATOM 884 N N . PHE A 1 118 ? -7.329 2.623 2.579 1.00 96.00 118 PHE A N 1
ATOM 885 C CA . PHE A 1 118 ? -8.666 2.192 2.963 1.00 96.00 118 PHE A CA 1
ATOM 886 C C . PHE A 1 118 ? -8.940 2.527 4.422 1.00 96.00 118 PHE A C 1
ATOM 888 O O . PHE A 1 118 ? -8.044 2.429 5.253 1.00 96.00 118 PHE A O 1
ATOM 895 N N . GLY A 1 119 ? -10.167 2.938 4.714 1.00 93.69 119 GLY A N 1
ATOM 896 C CA . GLY A 1 119 ? -10.698 3.098 6.066 1.00 93.69 119 GLY A CA 1
ATOM 897 C C . GLY A 1 119 ? -11.819 2.094 6.302 1.00 93.69 119 GLY A C 1
ATOM 898 O O . GLY A 1 119 ? -12.116 1.288 5.421 1.00 93.69 119 GLY A O 1
ATOM 899 N N . ASP A 1 120 ? -12.452 2.148 7.469 1.00 91.06 120 ASP A N 1
ATOM 900 C CA . ASP A 1 120 ? -13.585 1.286 7.823 1.00 91.06 120 ASP A CA 1
ATOM 901 C C . ASP A 1 120 ? -14.877 2.105 7.913 1.00 91.06 120 ASP A C 1
ATOM 903 O O . ASP A 1 120 ? -14.930 3.094 8.647 1.00 91.06 120 ASP A O 1
ATOM 907 N N . ALA A 1 121 ? -15.903 1.710 7.155 1.00 85.19 121 ALA A N 1
ATOM 908 C CA . ALA A 1 121 ? -17.235 2.313 7.211 1.00 85.19 121 ALA A CA 1
ATOM 909 C C . ALA A 1 121 ? -18.183 1.587 8.192 1.00 85.19 121 ALA A C 1
ATOM 911 O O . ALA A 1 121 ? -19.288 2.064 8.442 1.00 85.19 121 ALA A O 1
ATOM 912 N N . GLY A 1 122 ? -17.750 0.467 8.785 1.00 82.25 122 GLY A N 1
ATOM 913 C CA . GLY A 1 122 ? -18.530 -0.379 9.693 1.00 82.25 122 GLY A CA 1
ATOM 914 C C . GLY A 1 122 ? -19.191 -1.582 9.011 1.00 82.25 122 GLY A C 1
ATOM 915 O O . GLY A 1 122 ? -19.430 -2.592 9.668 1.00 82.25 122 GLY A O 1
ATOM 916 N N . ASP A 1 123 ? -19.440 -1.510 7.705 1.00 83.94 123 ASP A N 1
ATOM 917 C CA . ASP A 1 123 ? -19.929 -2.607 6.858 1.00 83.94 123 ASP A CA 1
ATOM 918 C C . ASP A 1 123 ? -18.851 -3.165 5.910 1.00 83.94 123 ASP A C 1
ATOM 920 O O . ASP A 1 123 ? -19.047 -4.200 5.270 1.00 83.94 123 ASP A O 1
ATOM 924 N N . GLY A 1 124 ? -17.686 -2.519 5.852 1.00 84.75 124 GLY A N 1
ATOM 925 C CA . GLY A 1 124 ? -16.560 -2.953 5.042 1.00 84.75 124 GLY A CA 1
ATOM 926 C C . GLY A 1 124 ? -15.497 -1.871 4.855 1.00 84.75 124 GLY A C 1
ATOM 927 O O . GLY A 1 124 ? -15.674 -0.715 5.260 1.00 84.75 124 GLY A O 1
ATOM 928 N N . PRO A 1 125 ? -14.360 -2.241 4.243 1.00 92.19 125 PRO A N 1
ATOM 929 C CA . PRO A 1 125 ? -13.344 -1.274 3.889 1.00 92.19 125 PRO A CA 1
ATOM 930 C C . PRO A 1 125 ? -13.825 -0.397 2.728 1.00 92.19 125 PRO A C 1
ATOM 932 O O . PRO A 1 125 ? -14.385 -0.892 1.752 1.00 92.19 125 PRO A O 1
ATOM 935 N N . TYR A 1 126 ? -13.538 0.899 2.793 1.00 93.25 126 TYR A N 1
ATOM 936 C CA . TYR A 1 126 ? -13.803 1.834 1.698 1.00 93.25 126 TYR A CA 1
ATOM 937 C C . TYR A 1 126 ? -12.534 2.587 1.317 1.00 93.25 126 TYR A C 1
ATOM 939 O O . TYR A 1 126 ? -11.677 2.859 2.161 1.00 93.25 126 TYR A O 1
ATOM 947 N N . LEU A 1 127 ? -12.407 2.936 0.037 1.00 95.31 127 LEU A N 1
ATOM 948 C CA . LEU A 1 127 ? -11.265 3.691 -0.458 1.00 95.31 127 LEU A CA 1
ATOM 949 C C . LEU A 1 127 ? -11.353 5.149 0.013 1.00 95.31 127 LEU A C 1
ATOM 951 O O . LEU A 1 127 ? -12.201 5.914 -0.439 1.00 95.31 127 LEU A O 1
ATOM 955 N N . VAL A 1 128 ? -10.443 5.544 0.900 1.00 94.81 128 VAL A N 1
ATOM 956 C CA . VAL A 1 128 ? -10.384 6.898 1.467 1.00 94.81 128 VAL A CA 1
ATOM 957 C C . VAL A 1 128 ? -9.644 7.843 0.535 1.00 94.81 128 VAL A C 1
ATOM 959 O O . VAL A 1 128 ? -10.081 8.963 0.284 1.00 94.81 128 VAL A O 1
ATOM 962 N N . SER A 1 129 ? -8.472 7.427 0.055 1.00 94.00 129 SER A N 1
ATOM 963 C CA . SER A 1 129 ? -7.630 8.296 -0.762 1.00 94.00 129 SER A CA 1
ATOM 964 C C . SER A 1 129 ? -6.625 7.526 -1.609 1.00 94.00 129 SER A C 1
ATOM 966 O O . SER A 1 129 ? -6.365 6.339 -1.403 1.00 94.00 129 SER A O 1
ATOM 968 N N . ARG A 1 130 ? -6.052 8.247 -2.576 1.00 93.81 130 ARG A N 1
ATOM 969 C CA . ARG A 1 130 ? -5.002 7.782 -3.482 1.00 93.81 130 ARG A CA 1
ATOM 970 C C . ARG A 1 130 ? -3.813 8.718 -3.348 1.00 93.81 130 ARG A C 1
ATOM 972 O O . ARG A 1 130 ? -3.991 9.936 -3.319 1.00 93.81 130 ARG A O 1
ATOM 979 N N . GLN A 1 131 ? -2.606 8.175 -3.316 1.00 92.88 131 GLN A N 1
ATOM 980 C CA . GLN A 1 131 ? -1.392 8.987 -3.277 1.00 92.88 131 GLN A CA 1
ATOM 981 C C . 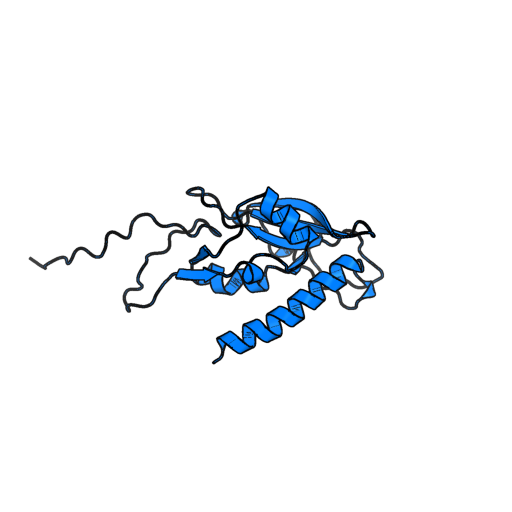GLN A 1 131 ? -0.316 8.378 -4.161 1.00 92.88 131 GLN A C 1
ATOM 983 O O . GLN A 1 131 ? -0.143 7.166 -4.195 1.00 92.88 131 GLN A O 1
ATOM 988 N N . ALA A 1 132 ? 0.457 9.212 -4.852 1.00 92.06 132 ALA A N 1
ATOM 989 C CA . ALA A 1 132 ? 1.675 8.738 -5.493 1.00 92.06 132 ALA A CA 1
ATOM 990 C C . ALA A 1 132 ? 2.642 8.190 -4.429 1.00 92.06 132 ALA A C 1
ATOM 992 O O . ALA A 1 132 ? 2.913 8.871 -3.442 1.00 92.06 132 ALA A O 1
ATOM 993 N N . LEU A 1 133 ? 3.211 7.002 -4.649 1.00 92.44 133 LEU A N 1
ATOM 994 C CA . LEU A 1 133 ? 4.205 6.398 -3.756 1.00 92.44 133 LEU A CA 1
ATOM 995 C C . LEU A 1 133 ? 5.378 7.349 -3.476 1.00 92.44 133 LEU A C 1
ATOM 997 O O . LEU A 1 133 ? 5.845 7.426 -2.348 1.00 92.44 133 LEU A O 1
ATOM 1001 N N . ALA A 1 134 ? 5.813 8.124 -4.474 1.00 89.38 134 ALA A N 1
ATOM 1002 C CA . ALA A 1 134 ? 6.884 9.109 -4.308 1.00 89.38 134 ALA A CA 1
ATOM 1003 C C . ALA A 1 134 ? 6.528 10.281 -3.368 1.00 89.38 134 ALA A C 1
ATOM 1005 O O . ALA A 1 134 ? 7.428 10.967 -2.896 1.00 89.38 134 ALA A O 1
ATOM 1006 N N . ALA A 1 135 ? 5.239 10.522 -3.107 1.00 90.00 135 ALA A N 1
ATOM 1007 C CA . ALA A 1 135 ? 4.757 11.564 -2.200 1.00 90.00 135 ALA A CA 1
ATOM 1008 C C . ALA A 1 135 ? 4.418 11.029 -0.797 1.00 90.00 135 ALA A C 1
ATOM 1010 O O . ALA A 1 135 ? 4.041 11.806 0.082 1.00 90.00 135 ALA A O 1
ATOM 1011 N N . PHE A 1 136 ? 4.505 9.715 -0.580 1.00 90.62 136 PHE A N 1
ATOM 1012 C CA . PHE A 1 136 ? 4.203 9.108 0.708 1.00 90.62 136 PHE A CA 1
ATOM 1013 C C . PHE A 1 136 ? 5.345 9.296 1.703 1.00 90.62 136 PHE A C 1
ATOM 1015 O O . PHE A 1 136 ? 6.517 9.121 1.376 1.00 90.62 136 PHE A O 1
ATOM 1022 N N . THR A 1 137 ? 4.984 9.616 2.944 1.00 87.88 137 THR A N 1
ATOM 1023 C CA . THR A 1 137 ? 5.923 9.799 4.047 1.00 87.88 137 THR A CA 1
ATOM 1024 C C . THR A 1 137 ? 5.727 8.700 5.086 1.00 87.88 137 THR A C 1
ATOM 1026 O O . THR A 1 137 ? 4.639 8.512 5.631 1.00 87.88 137 THR A O 1
ATOM 1029 N N . THR A 1 138 ? 6.809 7.991 5.410 1.00 86.44 138 THR A N 1
ATOM 1030 C CA . THR A 1 138 ? 6.806 6.924 6.426 1.00 86.44 138 THR A CA 1
ATOM 1031 C C . THR A 1 138 ? 6.479 7.439 7.826 1.00 86.44 138 THR A C 1
ATOM 1033 O O . THR A 1 138 ? 6.022 6.668 8.659 1.00 86.44 138 THR A O 1
ATOM 1036 N N . GLY A 1 139 ? 6.613 8.746 8.076 1.00 87.88 139 GLY A N 1
ATOM 1037 C CA . GLY A 1 139 ? 6.195 9.383 9.328 1.00 87.88 139 GLY A CA 1
ATOM 1038 C C . GLY A 1 139 ? 4.694 9.285 9.628 1.00 87.88 139 GLY A C 1
ATOM 1039 O O . GLY A 1 139 ? 4.290 9.622 10.733 1.00 87.88 139 GLY A O 1
ATOM 1040 N N . ARG A 1 140 ? 3.866 8.825 8.679 1.00 90.50 140 ARG A N 1
ATOM 1041 C CA . ARG A 1 140 ? 2.441 8.523 8.898 1.00 90.50 140 ARG A CA 1
ATOM 1042 C C . ARG A 1 140 ? 2.183 7.087 9.360 1.00 90.50 140 ARG A C 1
ATOM 1044 O O . ARG A 1 140 ? 1.050 6.787 9.730 1.00 90.50 140 ARG A O 1
ATOM 1051 N N . LEU A 1 141 ? 3.181 6.204 9.291 1.00 92.12 141 LEU A N 1
ATOM 1052 C CA . LEU A 1 141 ? 3.038 4.806 9.693 1.00 92.12 141 LEU A CA 1
ATOM 1053 C C . LEU A 1 141 ? 2.742 4.714 11.188 1.00 92.12 141 LEU A C 1
ATOM 1055 O O . LEU A 1 141 ? 3.346 5.409 12.001 1.00 92.12 141 LEU A O 1
ATOM 1059 N N . THR A 1 142 ? 1.804 3.849 11.539 1.00 91.12 142 THR A N 1
ATOM 1060 C CA . THR A 1 142 ? 1.349 3.646 12.912 1.00 91.12 142 THR A CA 1
ATOM 1061 C C . THR A 1 142 ? 1.139 2.161 13.186 1.00 91.12 142 THR A C 1
ATOM 1063 O O . THR A 1 142 ? 1.112 1.339 12.269 1.00 91.12 142 THR A O 1
ATOM 1066 N N . SER A 1 143 ? 1.014 1.815 14.461 1.00 87.50 143 SER A N 1
ATOM 1067 C CA . SER A 1 143 ? 0.808 0.450 14.931 1.00 87.50 143 SER A CA 1
ATOM 1068 C C . SER A 1 143 ? -0.152 0.458 16.119 1.00 87.50 143 SER A C 1
ATOM 1070 O O . SER A 1 143 ? -0.009 1.319 16.988 1.00 87.50 143 SER A O 1
ATOM 1072 N N . PRO A 1 144 ? -1.116 -0.470 16.179 1.00 85.94 144 PRO A N 1
ATOM 1073 C CA . PRO A 1 144 ? -1.969 -0.648 17.344 1.00 85.94 144 PRO A CA 1
ATOM 1074 C C . PRO A 1 144 ? -1.209 -1.397 18.443 1.00 85.94 144 PRO A C 1
ATOM 1076 O O . PRO A 1 144 ? -0.465 -2.330 18.137 1.00 85.94 144 PRO A O 1
ATOM 1079 N N . ASP A 1 145 ? -1.435 -1.038 19.706 1.00 81.56 145 ASP A N 1
ATOM 1080 C CA . ASP A 1 145 ? -0.957 -1.817 20.857 1.00 81.56 145 ASP A CA 1
ATOM 1081 C C . ASP A 1 145 ? -1.835 -3.052 21.105 1.00 81.56 145 ASP A C 1
ATOM 1083 O O . ASP A 1 145 ? -1.368 -4.112 21.526 1.00 81.56 145 ASP A O 1
ATOM 1087 N N . ARG A 1 146 ? -3.135 -2.932 20.830 1.00 80.12 146 ARG A N 1
ATOM 1088 C CA . ARG A 1 146 ? -4.167 -3.953 21.037 1.00 80.12 146 ARG A CA 1
ATOM 1089 C C . ARG A 1 146 ? -5.273 -3.836 19.988 1.00 80.12 146 ARG A C 1
ATOM 1091 O O . ARG A 1 146 ? -5.454 -2.813 19.335 1.00 80.12 146 ARG A O 1
ATOM 1098 N N . ARG A 1 147 ? -6.093 -4.888 19.878 1.00 78.44 147 ARG A N 1
ATOM 1099 C CA . ARG A 1 147 ? -7.215 -4.960 18.919 1.00 78.44 147 ARG A CA 1
ATOM 1100 C C . ARG A 1 147 ? -8.135 -3.739 18.958 1.00 78.44 147 ARG A C 1
ATOM 1102 O O . ARG A 1 147 ? -8.562 -3.277 17.909 1.00 78.44 147 ARG A O 1
ATOM 1109 N N . GLY A 1 148 ? -8.449 -3.256 20.159 1.00 78.19 148 GLY A N 1
ATOM 1110 C CA . GLY A 1 148 ? -9.412 -2.177 20.366 1.00 78.19 148 GLY A CA 1
ATOM 1111 C C . GLY A 1 148 ? -8.938 -0.793 19.926 1.00 78.19 148 GLY A C 1
ATOM 1112 O O . GLY A 1 148 ? -9.741 0.127 19.991 1.00 78.19 148 GLY A O 1
ATOM 1113 N N . ASP A 1 149 ? -7.684 -0.618 19.497 1.00 80.12 149 ASP A N 1
ATOM 1114 C CA . ASP A 1 149 ? -7.151 0.709 19.158 1.00 80.12 149 ASP A CA 1
ATOM 1115 C C . ASP A 1 149 ? -7.514 1.169 17.733 1.00 80.12 149 ASP A C 1
ATOM 1117 O O . ASP A 1 149 ? -7.368 2.348 17.404 1.00 80.12 149 ASP A O 1
ATOM 1121 N N . ILE A 1 150 ? -8.023 0.264 16.888 1.00 87.06 150 ILE A N 1
ATOM 1122 C CA . ILE A 1 150 ? -8.458 0.544 15.511 1.00 87.06 150 ILE A CA 1
ATOM 1123 C C . ILE A 1 150 ? -9.798 -0.134 15.209 1.00 87.06 150 ILE A C 1
ATOM 1125 O O . ILE A 1 150 ? -10.255 -1.005 15.949 1.00 87.06 150 ILE A O 1
ATOM 1129 N N . ALA A 1 151 ? -10.433 0.266 14.107 1.00 88.19 151 ALA A N 1
ATOM 1130 C CA . ALA A 1 151 ? -11.696 -0.318 13.668 1.00 88.19 151 ALA A CA 1
ATOM 1131 C C . ALA A 1 151 ? -11.560 -1.816 13.317 1.00 88.19 151 ALA A C 1
ATOM 1133 O O . ALA A 1 151 ? -10.503 -2.274 12.870 1.00 88.19 151 ALA A O 1
ATOM 1134 N N . GLU A 1 152 ? -12.631 -2.588 13.523 1.00 88.00 152 GLU A N 1
ATOM 1135 C CA . GLU A 1 152 ? -12.611 -4.051 13.396 1.00 88.00 152 GLU A CA 1
ATOM 1136 C C . GLU A 1 152 ? -12.258 -4.523 11.980 1.00 88.00 152 GLU A C 1
ATOM 1138 O O . GLU A 1 152 ? -11.458 -5.453 11.825 1.00 88.00 152 GLU A O 1
ATOM 1143 N N . GLY A 1 153 ? -12.782 -3.859 10.947 1.00 88.50 153 GLY A N 1
ATOM 1144 C CA . GLY A 1 153 ? -12.452 -4.157 9.559 1.00 88.50 153 GLY A CA 1
ATOM 1145 C C . GLY A 1 153 ? -10.968 -3.942 9.269 1.00 88.50 153 GLY A C 1
ATOM 1146 O O . GLY A 1 153 ? -10.337 -4.793 8.638 1.00 88.50 153 GLY A O 1
ATOM 1147 N N . MET A 1 154 ? -10.375 -2.863 9.793 1.00 91.31 154 MET A N 1
ATOM 1148 C CA . MET A 1 154 ? -8.935 -2.597 9.645 1.00 91.31 154 MET A CA 1
ATOM 1149 C C . MET A 1 154 ? -8.092 -3.620 10.400 1.00 91.31 154 MET A C 1
ATOM 1151 O O . MET A 1 154 ? -7.084 -4.092 9.875 1.00 91.31 154 MET A O 1
ATOM 1155 N N . TRP A 1 155 ? -8.518 -4.009 11.604 1.00 91.19 155 TRP A N 1
ATOM 1156 C CA . TRP A 1 155 ? -7.845 -5.049 12.375 1.00 91.19 155 TRP A CA 1
ATOM 1157 C C . TRP A 1 155 ? -7.831 -6.388 11.638 1.00 91.19 155 TRP A C 1
ATOM 1159 O O . TRP A 1 155 ? -6.782 -7.029 11.573 1.00 91.19 155 TRP A O 1
ATOM 1169 N N . ARG A 1 156 ? -8.960 -6.799 11.046 1.00 92.56 156 ARG A N 1
ATOM 1170 C CA . ARG A 1 156 ? -9.044 -8.025 10.238 1.00 92.56 156 ARG A CA 1
ATOM 1171 C C . ARG A 1 156 ? -8.033 -7.997 9.092 1.00 92.56 156 ARG A C 1
ATOM 1173 O O . ARG A 1 156 ? -7.197 -8.893 9.009 1.00 92.56 156 ARG A O 1
ATOM 1180 N N . LEU A 1 157 ? -8.058 -6.943 8.273 1.00 94.75 157 LEU A N 1
ATOM 1181 C CA . LEU A 1 157 ? -7.148 -6.791 7.133 1.00 94.75 157 LEU A CA 1
ATOM 1182 C C . LEU A 1 157 ? -5.674 -6.787 7.559 1.00 94.75 157 LEU A C 1
ATOM 1184 O O . LEU A 1 157 ? -4.836 -7.435 6.930 1.00 94.75 157 LEU A O 1
ATOM 1188 N N . TYR A 1 158 ? -5.359 -6.090 8.652 1.00 94.12 158 TYR A N 1
ATOM 1189 C CA . TYR A 1 158 ? -4.016 -6.045 9.218 1.00 94.12 158 TYR A CA 1
ATOM 1190 C C . TYR A 1 158 ? -3.541 -7.434 9.670 1.00 94.12 158 TYR A C 1
ATOM 1192 O O . TYR A 1 158 ? -2.456 -7.874 9.291 1.00 94.12 158 TYR A O 1
ATOM 1200 N N . GLN A 1 159 ? -4.364 -8.168 10.424 1.00 93.94 159 GLN A N 1
ATOM 1201 C CA . GLN A 1 159 ? -4.033 -9.515 10.897 1.00 93.94 159 GLN A CA 1
ATOM 1202 C C . GLN A 1 159 ? -3.880 -10.516 9.750 1.00 93.94 159 GLN A C 1
ATOM 1204 O O . GLN A 1 159 ? -2.945 -11.320 9.752 1.00 93.94 159 GLN A O 1
ATOM 1209 N N . ASP A 1 160 ? -4.756 -10.457 8.749 1.00 94.38 160 ASP A N 1
ATOM 1210 C CA . ASP A 1 160 ? -4.653 -11.311 7.568 1.00 94.38 160 ASP A CA 1
ATOM 1211 C C . ASP A 1 160 ? -3.360 -11.027 6.797 1.00 94.38 160 ASP A C 1
ATOM 1213 O O . ASP A 1 160 ? -2.668 -11.966 6.381 1.00 94.38 160 ASP A O 1
ATOM 1217 N N . ARG A 1 161 ? -2.948 -9.753 6.716 1.00 95.69 161 ARG A N 1
ATOM 1218 C CA . ARG A 1 161 ? -1.648 -9.398 6.147 1.00 95.69 161 ARG A CA 1
ATOM 1219 C C . ARG A 1 161 ? -0.476 -9.925 6.968 1.00 95.69 161 ARG A C 1
ATOM 1221 O O . ARG A 1 161 ? 0.446 -10.479 6.376 1.00 95.69 161 ARG A O 1
ATOM 1228 N N . LEU A 1 162 ? -0.494 -9.802 8.295 1.00 93.75 162 LEU A N 1
ATOM 1229 C CA . LEU A 1 162 ? 0.574 -10.340 9.149 1.00 93.75 162 LEU A CA 1
ATOM 1230 C C . LEU A 1 162 ? 0.727 -11.858 8.978 1.00 93.75 162 LEU A C 1
ATOM 1232 O O . LEU A 1 162 ? 1.840 -12.363 8.835 1.00 93.75 162 LEU A O 1
ATOM 1236 N N . ARG A 1 163 ? -0.389 -12.595 8.914 1.00 94.56 163 ARG A N 1
ATOM 1237 C CA . ARG A 1 163 ? -0.378 -14.043 8.644 1.00 94.56 163 ARG A CA 1
ATOM 1238 C C . ARG A 1 163 ? 0.218 -14.361 7.277 1.00 94.56 163 ARG A C 1
ATOM 1240 O O . ARG A 1 163 ? 0.949 -15.340 7.145 1.00 94.56 163 ARG A O 1
ATOM 1247 N N . TRP A 1 164 ? -0.105 -13.560 6.263 1.00 94.38 164 TRP A N 1
ATOM 1248 C CA . TRP A 1 164 ? 0.484 -13.697 4.936 1.00 94.38 164 TRP A CA 1
ATOM 1249 C C . TRP A 1 164 ? 1.991 -13.417 4.954 1.00 94.38 164 TRP A C 1
ATOM 1251 O O . TRP A 1 164 ? 2.742 -14.215 4.402 1.00 94.38 164 TRP A O 1
ATOM 1261 N N . LEU A 1 165 ? 2.438 -12.356 5.635 1.00 92.81 165 LEU A N 1
ATOM 1262 C CA . LEU A 1 165 ? 3.853 -11.988 5.752 1.00 92.81 165 LEU A CA 1
ATOM 1263 C C . LEU A 1 165 ? 4.678 -13.066 6.457 1.00 92.81 165 LEU A C 1
ATOM 1265 O O . LEU A 1 165 ? 5.766 -13.384 5.991 1.00 92.81 165 LEU A O 1
ATOM 1269 N N . ASN A 1 166 ? 4.143 -13.687 7.510 1.00 90.38 166 ASN A N 1
ATOM 1270 C CA . ASN A 1 166 ? 4.819 -14.790 8.199 1.00 90.38 166 ASN A CA 1
ATOM 1271 C C . ASN A 1 166 ? 5.068 -15.997 7.282 1.00 90.38 166 ASN A C 1
ATOM 1273 O O . ASN A 1 166 ? 6.087 -16.666 7.417 1.00 90.38 166 ASN A O 1
ATOM 1277 N N . ARG A 1 167 ? 4.161 -16.266 6.333 1.00 88.69 167 ARG A N 1
ATOM 1278 C CA . ARG A 1 167 ? 4.360 -17.313 5.316 1.00 88.69 167 ARG A CA 1
ATOM 1279 C C . ARG A 1 167 ? 5.320 -16.849 4.219 1.00 88.69 167 ARG A C 1
ATOM 1281 O O . ARG A 1 167 ? 6.260 -17.554 3.890 1.00 88.69 167 ARG A O 1
ATOM 1288 N N . PHE A 1 168 ? 5.115 -15.635 3.709 1.00 79.56 168 PHE A N 1
ATOM 1289 C CA . PHE A 1 168 ? 5.921 -15.045 2.640 1.00 79.56 168 PHE A CA 1
ATOM 1290 C C . PHE A 1 168 ? 7.403 -14.902 3.015 1.00 79.56 168 PHE A C 1
ATOM 1292 O O . PHE A 1 168 ? 8.268 -15.204 2.201 1.00 79.56 168 PHE A O 1
ATOM 1299 N N . GLY A 1 169 ? 7.701 -14.457 4.239 1.00 65.69 169 GLY A N 1
ATOM 1300 C CA . GLY A 1 169 ? 9.070 -14.318 4.735 1.00 65.69 169 GLY A CA 1
ATOM 1301 C C . GLY A 1 169 ? 9.776 -15.662 4.923 1.00 65.69 169 GLY A C 1
ATOM 1302 O O . GLY A 1 169 ? 10.969 -15.749 4.658 1.00 65.69 169 GLY A O 1
ATOM 1303 N N . GLY A 1 170 ? 9.040 -16.714 5.304 1.00 61.12 170 GLY A N 1
ATOM 1304 C CA . GLY A 1 170 ? 9.580 -18.075 5.405 1.00 61.12 170 GLY A CA 1
ATOM 1305 C C . GLY A 1 170 ? 9.959 -18.681 4.048 1.00 61.12 170 GLY A C 1
ATOM 1306 O O . GLY A 1 170 ? 10.948 -19.404 3.958 1.00 61.12 170 GLY A O 1
ATOM 1307 N N . ASP A 1 171 ? 9.227 -18.327 2.988 1.00 57.78 171 ASP A N 1
ATOM 1308 C CA . ASP A 1 171 ? 9.493 -18.779 1.615 1.00 57.78 171 ASP A CA 1
ATOM 1309 C C . ASP A 1 171 ? 10.703 -18.077 0.962 1.00 57.78 171 ASP A C 1
ATOM 1311 O O . ASP A 1 171 ? 11.218 -18.565 -0.037 1.00 57.78 171 ASP A O 1
ATOM 1315 N N . GLN A 1 172 ? 11.167 -16.939 1.498 1.00 49.75 172 GLN A N 1
ATOM 1316 C CA . GLN A 1 172 ? 12.339 -16.208 0.978 1.00 49.75 172 GLN A CA 1
ATOM 1317 C C . GLN A 1 172 ? 13.666 -16.607 1.648 1.00 49.75 172 GLN A C 1
ATOM 1319 O O . GLN A 1 172 ? 14.727 -16.170 1.206 1.00 49.75 172 GLN A O 1
ATOM 1324 N N . THR A 1 173 ? 13.617 -17.406 2.719 1.00 41.97 173 THR A N 1
ATOM 1325 C CA . THR A 1 173 ? 14.794 -17.879 3.477 1.00 41.97 173 THR A CA 1
ATOM 1326 C C . THR A 1 173 ? 15.218 -19.319 3.161 1.00 41.97 173 THR A C 1
ATOM 1328 O O . THR A 1 173 ? 16.151 -19.814 3.792 1.00 41.97 173 THR A O 1
ATOM 1331 N N . ASN A 1 174 ? 14.559 -19.974 2.202 1.00 34.38 174 ASN A N 1
ATOM 1332 C CA . ASN A 1 174 ? 14.934 -21.284 1.648 1.00 34.38 174 ASN A CA 1
ATOM 1333 C C . ASN A 1 174 ? 15.412 -21.143 0.200 1.00 34.38 174 ASN A C 1
ATOM 1335 O O . ASN A 1 174 ? 16.141 -22.052 -0.252 1.00 34.38 174 ASN A O 1
#

Organism: NCBI:txid381306

Radius of gyration: 18.32 Å; Cα contacts (8 Å, |Δi|>4): 329; chains: 1; bounding box: 63×37×52 Å

Secondary structure (DSSP, 8-state):
----------TT-B-TTT--B--SB-TTS-B-EEEEPHHHHB-S-HHHHHHHHHHS--S-EEEEHHHHHHHHHHTT-EEPPTTPPP-EE-SS--TT-EEEEEEEPP-STT---EEEEEEE-SSSEEEEEEEEGGG--GGGEEEESSGGGS-HHHHHHHHHHHHHHHHHHHHT--

Foldseek 3Di:
DDPDPPDPPQPDDAFLAALHRDRQADPVRDGQKDKDALVQFAFPDPQRVVVLVVVHDHGIDIGGPVCVVPRSVQALFKFADPPDFADAFDDAAPQRIWGQRGFARHPDRNFHTKTFIWGDPPVETDTDDIDGPNPDDCRGTYHYPDCRRHDVRSSVRNVSSVVVVVVVVVVVVD